Protein AF-A0AAW8T262-F1 (afdb_monomer_lite)

Foldseek 3Di:
DDDDDDDDDDDDDDDDDDDDDDDDDDDDDPDPPVPPDDQCLQVLLVVLPQPRCCDPPNVVLLVVQQVVVVVVVDDSVLSSVQLSVLCVVCVVVVNSYVVSSVVSVVVCVVVVNSDPVSVVVVVVVVVVVVVVVVDPDPPPPDDD

InterPro domains:
  IPR006343 DnaB/C, C-terminal domain [PF07261] (42-118)
  IPR006343 DnaB/C, C-terminal domain [TIGR01446] (42-116)
  IPR034829 DnaD-like domain superfamily [G3DSA:1.10.10.630] (38-120)
  IPR034829 DnaD-like domain superfamily [SSF158499] (46-114)

Organism: NCBI:txid71452

Sequence (144 aa):
NNSQVKGVNVDINPQSKVNKTKVNKSKENKNKEKENYVFGVFEFLEQNHFGNPYSEPIATDISEWVKELEAKGLSKAQIDEWMILAVKTAIGSNKRFWNYVNGILRNWDNHALYTEKAIAEDRSQNTRQQLENTGSSEYDNLGW

pLDDT: mean 79.01, std 23.2, range [36.44, 98.56]

Structure (mmCIF, N/CA/C/O backbone):
data_AF-A0AAW8T262-F1
#
_entry.id   AF-A0AAW8T262-F1
#
loop_
_atom_site.group_PDB
_atom_site.id
_atom_site.type_symbol
_atom_site.label_atom_id
_atom_site.label_alt_id
_atom_site.label_comp_id
_atom_site.label_asym_id
_atom_site.label_entity_id
_atom_site.label_seq_id
_atom_site.pdbx_PDB_ins_code
_atom_site.Cartn_x
_atom_site.Cartn_y
_atom_site.Cartn_z
_atom_site.occupancy
_atom_site.B_iso_or_equiv
_atom_site.auth_seq_id
_atom_site.auth_comp_id
_atom_site.auth_asym_id
_atom_site.auth_atom_id
_atom_site.pdbx_PDB_model_num
ATOM 1 N N . ASN A 1 1 ? 20.011 72.016 -47.573 1.00 36.44 1 ASN A N 1
ATOM 2 C CA . ASN A 1 1 ? 19.482 72.676 -46.365 1.00 36.44 1 ASN A CA 1
ATOM 3 C C . ASN A 1 1 ? 18.648 71.671 -45.589 1.00 36.44 1 ASN A C 1
ATOM 5 O O . ASN A 1 1 ? 17.720 71.150 -46.184 1.00 36.44 1 ASN A O 1
ATOM 9 N N . ASN A 1 2 ? 19.023 71.440 -44.323 1.00 37.03 2 ASN A N 1
ATOM 10 C CA . ASN A 1 2 ? 18.260 70.856 -43.201 1.00 37.03 2 ASN A CA 1
ATOM 11 C C . ASN A 1 2 ? 17.637 69.443 -43.369 1.00 37.03 2 ASN A C 1
ATOM 13 O O . ASN A 1 2 ? 16.798 69.247 -44.233 1.00 37.03 2 ASN A O 1
ATOM 17 N N . SER A 1 3 ? 18.096 68.398 -42.656 1.00 41.19 3 SER A N 1
ATOM 18 C CA . SER A 1 3 ? 17.801 68.046 -41.235 1.00 41.19 3 SER A CA 1
ATOM 19 C C . SER A 1 3 ? 16.323 67.618 -41.054 1.00 41.19 3 SER A C 1
ATOM 21 O O . SER A 1 3 ? 15.448 68.268 -41.600 1.00 41.19 3 SER A O 1
ATOM 23 N N . GLN A 1 4 ? 15.916 66.561 -40.338 1.00 42.59 4 GLN A N 1
ATOM 24 C CA . GLN A 1 4 ? 16.422 66.072 -39.058 1.00 42.59 4 GLN A CA 1
ATOM 25 C C . GLN A 1 4 ? 15.719 64.744 -38.667 1.00 42.59 4 GLN A C 1
ATOM 27 O O . GLN A 1 4 ? 14.500 64.617 -38.741 1.00 42.59 4 GLN A O 1
ATOM 32 N N . VAL A 1 5 ? 16.534 63.764 -38.281 1.00 41.56 5 VAL A N 1
ATOM 33 C CA . VAL A 1 5 ? 16.424 62.796 -37.170 1.00 41.56 5 VAL A CA 1
ATOM 34 C C . VAL A 1 5 ? 15.078 62.683 -36.416 1.00 41.56 5 VAL A C 1
ATOM 36 O O . VAL A 1 5 ? 14.618 63.644 -35.806 1.00 41.56 5 VAL A O 1
ATOM 39 N N . LYS A 1 6 ? 14.527 61.460 -36.322 1.00 42.34 6 LYS A N 1
ATOM 40 C CA . LYS A 1 6 ? 13.581 61.051 -35.264 1.00 42.34 6 LYS A CA 1
ATOM 41 C C . LYS A 1 6 ? 14.307 60.181 -34.237 1.00 42.34 6 LYS A C 1
ATOM 43 O O . LYS A 1 6 ? 14.685 59.053 -34.537 1.00 42.34 6 LYS A O 1
ATOM 48 N N . GLY A 1 7 ? 14.466 60.712 -33.031 1.00 38.12 7 GLY A N 1
ATOM 49 C CA . GLY A 1 7 ? 14.859 59.992 -31.824 1.00 38.12 7 GLY A CA 1
ATOM 50 C C . GLY A 1 7 ? 14.386 60.756 -30.582 1.00 38.12 7 GLY A C 1
ATOM 51 O O . GLY A 1 7 ? 14.213 61.968 -30.677 1.00 38.12 7 GLY A O 1
ATOM 52 N N . VAL A 1 8 ? 14.202 60.008 -29.479 1.00 39.34 8 VAL A N 1
ATOM 53 C CA . VAL A 1 8 ? 13.847 60.333 -28.064 1.00 39.34 8 VAL A CA 1
ATOM 54 C C . VAL A 1 8 ? 12.562 59.554 -27.717 1.00 39.34 8 VAL A C 1
ATOM 56 O O . VAL A 1 8 ? 11.515 59.849 -28.279 1.00 39.34 8 VAL A O 1
ATOM 59 N N . ASN A 1 9 ? 12.560 58.403 -27.030 1.00 40.31 9 ASN A N 1
ATOM 60 C CA . ASN A 1 9 ? 13.122 57.929 -25.748 1.00 40.31 9 ASN A CA 1
ATOM 61 C C . ASN A 1 9 ? 12.472 58.518 -24.474 1.00 40.31 9 ASN A C 1
ATOM 63 O O . ASN A 1 9 ? 12.336 59.730 -24.356 1.00 40.31 9 ASN A O 1
ATOM 67 N N . VAL A 1 10 ? 12.255 57.604 -23.515 1.00 42.34 10 VAL A N 1
ATOM 68 C CA . VAL A 1 10 ? 12.194 57.724 -22.042 1.00 42.34 10 VAL A CA 1
ATOM 69 C C . VAL A 1 10 ? 10.827 57.449 -21.385 1.00 42.34 10 VAL A C 1
ATOM 71 O O . VAL A 1 10 ? 9.923 58.270 -21.486 1.00 42.34 10 VAL A O 1
ATOM 74 N N . ASP A 1 11 ? 10.802 56.287 -20.696 1.00 42.47 11 ASP A N 1
ATOM 75 C CA . ASP A 1 11 ? 10.129 55.855 -19.444 1.00 42.47 11 ASP A CA 1
ATOM 76 C C . ASP A 1 11 ? 8.626 56.171 -19.230 1.00 42.47 11 ASP A C 1
ATOM 78 O O . ASP A 1 11 ? 8.086 57.119 -19.772 1.00 42.47 11 ASP A O 1
ATOM 82 N N . ILE A 1 12 ? 7.813 55.438 -18.449 1.00 42.41 12 ILE A N 1
ATOM 83 C CA . ILE A 1 12 ? 7.995 55.007 -17.052 1.00 42.41 12 ILE A CA 1
ATOM 84 C C . ILE A 1 12 ? 6.914 53.951 -16.689 1.00 42.41 12 ILE A C 1
ATOM 86 O O . ILE A 1 12 ? 5.748 54.081 -17.061 1.00 42.41 12 ILE A O 1
ATOM 90 N N . ASN A 1 13 ? 7.306 52.933 -15.917 1.00 49.28 13 ASN A N 1
ATOM 91 C CA . ASN A 1 13 ? 6.487 51.950 -15.170 1.00 49.28 13 ASN A CA 1
ATOM 92 C C . ASN A 1 13 ? 5.410 52.617 -14.267 1.00 49.28 13 ASN A C 1
ATOM 94 O O . ASN A 1 13 ? 5.668 53.710 -13.757 1.00 49.28 13 ASN A O 1
ATOM 98 N N . PRO A 1 14 ? 4.256 51.971 -13.971 1.00 47.47 14 PRO A N 1
ATOM 99 C CA . PRO A 1 14 ? 4.135 51.373 -12.628 1.00 47.47 14 PRO A CA 1
ATOM 100 C C . PRO A 1 14 ? 3.260 50.096 -12.505 1.00 47.47 14 PRO A C 1
ATOM 102 O O . PRO A 1 14 ? 2.102 50.051 -12.910 1.00 47.47 14 PRO A O 1
ATOM 105 N N . GLN A 1 15 ? 3.816 49.102 -11.802 1.00 41.50 15 GLN A N 1
ATOM 106 C CA . GLN A 1 15 ? 3.205 48.223 -10.785 1.00 41.50 15 GLN A CA 1
ATOM 107 C C . GLN A 1 15 ? 1.713 47.844 -10.924 1.00 41.50 15 GLN A C 1
ATOM 109 O O . GLN A 1 15 ? 0.820 48.565 -10.472 1.00 41.50 15 GLN A O 1
ATOM 114 N N . SER A 1 16 ? 1.441 46.601 -11.332 1.00 46.91 16 SER A N 1
ATOM 115 C CA . SER A 1 16 ? 0.149 45.942 -11.095 1.00 46.91 16 SER A CA 1
ATOM 116 C C . SER A 1 16 ? 0.144 45.164 -9.771 1.00 46.91 16 SER A C 1
ATOM 118 O O . SER A 1 16 ? 0.844 44.173 -9.575 1.00 46.91 16 SER A O 1
ATOM 120 N N . LYS A 1 17 ? -0.678 45.704 -8.870 1.00 48.59 17 LYS A N 1
ATOM 121 C CA . LYS A 1 17 ? -1.049 45.320 -7.504 1.00 48.59 17 LYS A CA 1
ATOM 122 C C . LYS A 1 17 ? -1.273 43.823 -7.243 1.00 48.59 17 LYS A C 1
ATOM 124 O O . LYS A 1 17 ? -2.046 43.154 -7.919 1.00 48.59 17 LYS A O 1
ATOM 129 N N . VAL A 1 18 ? -0.721 43.389 -6.110 1.00 39.50 18 VAL A N 1
ATOM 130 C CA . VAL A 1 18 ? -1.153 42.235 -5.310 1.00 39.50 18 VAL A CA 1
ATOM 131 C C . VAL A 1 18 ? -2.594 42.456 -4.837 1.00 39.50 18 VAL A C 1
ATOM 133 O O . VAL A 1 18 ? -2.847 43.355 -4.034 1.00 39.50 18 VAL A O 1
ATOM 136 N N . ASN A 1 19 ? -3.533 41.617 -5.278 1.00 43.50 19 ASN A N 1
ATOM 137 C CA . ASN A 1 19 ? -4.876 41.576 -4.705 1.00 43.50 19 ASN A CA 1
ATOM 138 C C . ASN A 1 19 ? -4.912 40.570 -3.550 1.00 43.50 19 ASN A C 1
ATOM 140 O O . ASN A 1 19 ? -5.000 39.362 -3.745 1.00 43.50 19 ASN A O 1
ATOM 144 N N . LYS A 1 20 ? -4.855 41.103 -2.326 1.00 45.00 20 LYS A N 1
ATOM 145 C CA . LYS A 1 20 ? -5.344 40.426 -1.123 1.00 45.00 20 LYS A CA 1
ATOM 146 C C . LYS A 1 20 ? -6.871 40.423 -1.169 1.00 45.00 20 LYS A C 1
ATOM 148 O O . LYS A 1 20 ? -7.472 41.490 -1.082 1.00 45.00 20 LYS A O 1
ATOM 153 N N . THR A 1 21 ? -7.493 39.253 -1.175 1.00 45.91 21 THR A N 1
ATOM 154 C CA . THR A 1 21 ? -8.877 39.097 -0.715 1.00 45.91 21 THR A CA 1
ATOM 155 C C . THR A 1 21 ? -8.890 38.168 0.487 1.00 45.91 21 THR A C 1
ATOM 157 O O . THR A 1 21 ? -8.682 36.962 0.415 1.00 45.91 21 THR A O 1
ATOM 160 N N . LYS A 1 22 ? -9.072 38.808 1.638 1.00 48.56 22 LYS A N 1
ATOM 161 C CA . LYS A 1 22 ? -9.400 38.199 2.917 1.00 48.56 22 LYS A CA 1
ATOM 162 C C . LYS A 1 22 ? -10.930 38.133 3.013 1.00 48.56 22 LYS A C 1
ATOM 164 O O . LYS A 1 22 ? -11.604 39.032 2.519 1.00 48.56 22 LYS A O 1
ATOM 169 N N . VAL A 1 23 ? -11.393 37.173 3.814 1.00 43.88 23 VAL A N 1
ATOM 170 C CA . VAL A 1 23 ? -12.718 37.048 4.455 1.00 43.88 23 VAL A CA 1
ATOM 171 C C . VAL A 1 23 ? -13.773 36.288 3.634 1.00 43.88 23 VAL A C 1
ATOM 173 O O . VAL A 1 23 ? -14.272 36.779 2.633 1.00 43.88 23 VAL A O 1
ATOM 176 N N . ASN A 1 24 ? -14.161 35.097 4.110 1.00 41.56 24 ASN A N 1
ATOM 177 C CA . ASN A 1 24 ? -15.483 34.896 4.719 1.00 41.56 24 ASN A CA 1
ATOM 178 C C . ASN A 1 24 ? -15.571 33.557 5.462 1.00 41.56 24 ASN A C 1
ATOM 180 O O . ASN A 1 24 ? -15.403 32.480 4.904 1.00 41.56 24 ASN A O 1
ATOM 184 N N . LYS A 1 25 ? -15.812 33.672 6.771 1.00 47.78 25 LYS A N 1
ATOM 185 C CA . LYS A 1 25 ? -16.129 32.588 7.696 1.00 47.78 25 LYS A CA 1
ATOM 186 C C . LYS A 1 25 ? -17.652 32.467 7.693 1.00 47.78 25 LYS A C 1
ATOM 188 O O . LYS A 1 25 ? -18.319 33.307 8.292 1.00 47.78 25 LYS A O 1
ATOM 193 N N . SER A 1 26 ? -18.181 31.454 7.021 1.00 47.00 26 SER A N 1
ATOM 194 C CA . SER A 1 26 ? -19.610 31.122 7.033 1.00 47.00 26 SER A CA 1
ATOM 195 C C . SER A 1 26 ? -19.802 29.855 7.853 1.00 47.00 26 SER A C 1
ATOM 197 O O . SER A 1 26 ? -19.193 28.827 7.567 1.00 47.00 26 SER A O 1
ATOM 199 N N . LYS A 1 27 ? -20.614 29.947 8.907 1.00 51.34 27 LYS A N 1
ATOM 200 C CA . LYS A 1 27 ? -21.070 28.802 9.693 1.00 51.34 27 LYS A CA 1
ATOM 201 C C . LYS A 1 27 ? -22.164 28.047 8.933 1.00 51.34 27 LYS A C 1
ATOM 203 O O . LYS A 1 27 ? -23.107 28.667 8.462 1.00 51.34 27 LYS A O 1
ATOM 208 N N . GLU A 1 28 ? -22.004 26.726 8.940 1.00 48.34 28 GLU A N 1
ATOM 209 C CA . GLU A 1 28 ? -23.028 25.674 8.945 1.00 48.34 28 GLU A CA 1
ATOM 210 C C . GLU A 1 28 ? -24.026 25.606 7.775 1.00 48.34 28 GLU A C 1
ATOM 212 O O . GLU A 1 28 ? -25.045 26.283 7.743 1.00 48.34 28 GLU A O 1
ATOM 217 N N . ASN A 1 29 ? -23.785 24.637 6.888 1.00 38.75 29 ASN A N 1
ATOM 218 C CA . ASN A 1 29 ? -24.843 23.839 6.278 1.00 38.75 29 ASN A CA 1
ATOM 219 C C . ASN A 1 29 ? -24.416 22.371 6.360 1.00 38.75 29 ASN A C 1
ATOM 221 O O . ASN A 1 29 ? -23.457 21.959 5.713 1.00 38.75 29 ASN A O 1
ATOM 225 N N . LYS A 1 30 ? -25.117 21.575 7.175 1.00 50.72 30 LYS A N 1
ATOM 226 C CA . LYS A 1 30 ? -24.999 20.110 7.197 1.00 50.72 30 LYS A CA 1
ATOM 227 C C . LYS A 1 30 ? -25.665 19.530 5.948 1.00 50.72 30 LYS A C 1
ATOM 229 O O . LYS A 1 30 ? -26.687 18.861 6.040 1.00 50.72 30 LYS A O 1
ATOM 234 N N . ASN A 1 31 ? -25.076 19.774 4.786 1.00 46.69 31 ASN A N 1
ATOM 235 C CA . ASN A 1 31 ? -25.206 18.853 3.672 1.00 46.69 31 ASN A CA 1
ATOM 236 C C . ASN A 1 31 ? -24.059 17.859 3.819 1.00 46.69 31 ASN A C 1
ATOM 238 O O . ASN A 1 31 ? -22.906 18.264 3.928 1.00 46.69 31 ASN A O 1
ATOM 242 N N . LYS A 1 32 ? -24.365 16.557 3.857 1.00 52.50 32 LYS A N 1
ATOM 243 C CA . LYS A 1 32 ? -23.367 15.509 3.610 1.00 52.50 32 LYS A CA 1
ATOM 244 C C . LYS A 1 32 ? -22.925 15.638 2.150 1.00 52.50 32 LYS A C 1
ATOM 246 O O . LYS A 1 32 ? -23.317 14.841 1.303 1.00 52.50 32 LYS A O 1
ATOM 251 N N . GLU A 1 33 ? -22.150 16.671 1.843 1.00 50.28 33 GLU A N 1
ATOM 252 C CA . GLU A 1 33 ? -21.234 16.618 0.721 1.00 50.28 33 GLU A CA 1
ATOM 253 C C . GLU A 1 33 ? -20.347 15.415 1.024 1.00 50.28 33 GLU A C 1
ATOM 255 O O . GLU A 1 33 ? -19.689 15.352 2.063 1.00 50.28 33 GLU A O 1
ATOM 260 N N . LYS A 1 34 ? -20.430 14.378 0.185 1.00 56.47 34 LYS A N 1
ATOM 261 C CA . LYS A 1 34 ? -19.373 13.376 0.151 1.00 56.47 34 LYS A CA 1
ATOM 262 C C . LYS A 1 34 ? -18.129 14.172 -0.209 1.00 56.47 34 LYS A C 1
ATOM 264 O O . LYS A 1 34 ? -17.955 14.499 -1.378 1.00 56.47 34 LYS A O 1
ATOM 269 N N . GLU A 1 35 ? -17.343 14.568 0.786 1.00 61.69 35 GLU A N 1
ATOM 270 C CA . GLU A 1 35 ? -16.058 15.193 0.527 1.00 61.69 35 GLU A CA 1
ATOM 271 C C . GLU A 1 35 ? -15.312 14.256 -0.422 1.00 61.69 35 GLU A C 1
ATOM 273 O O . GLU A 1 35 ? -15.131 13.061 -0.145 1.00 61.69 35 GLU A O 1
ATOM 278 N N . ASN A 1 36 ? -14.991 14.770 -1.608 1.00 82.25 36 ASN A N 1
ATOM 279 C CA . ASN A 1 36 ? -14.201 14.041 -2.580 1.00 82.25 36 ASN A CA 1
ATOM 280 C C . ASN A 1 36 ? -12.794 13.947 -2.002 1.00 82.25 36 ASN A C 1
ATOM 282 O O . ASN A 1 36 ? -11.982 14.851 -2.167 1.00 82.25 36 ASN A O 1
ATOM 286 N N . TYR A 1 37 ? -12.545 12.875 -1.256 1.00 88.38 37 TYR A N 1
ATOM 287 C CA . TYR A 1 37 ? -11.221 12.559 -0.751 1.00 88.38 37 TYR A CA 1
ATOM 288 C C . TYR A 1 37 ? -10.255 12.420 -1.931 1.00 88.38 37 TYR A C 1
ATOM 290 O O . TYR A 1 37 ? -10.514 11.644 -2.855 1.00 88.38 37 TYR A O 1
ATOM 298 N N . VAL A 1 38 ? -9.159 13.172 -1.886 1.00 94.00 38 VAL A N 1
ATOM 299 C CA . VAL A 1 38 ? -8.090 13.130 -2.884 1.00 94.00 38 VAL A CA 1
ATOM 300 C C . VAL A 1 38 ? -7.001 12.208 -2.355 1.00 94.00 38 VAL A C 1
ATOM 302 O O . VAL A 1 38 ? -6.416 12.488 -1.313 1.00 94.00 38 VAL A O 1
ATOM 305 N N . PHE A 1 39 ? -6.751 11.107 -3.061 1.00 96.56 39 PHE A N 1
ATOM 306 C CA . PHE A 1 39 ? -5.732 10.131 -2.681 1.00 96.56 39 PHE A CA 1
ATOM 307 C C . PHE A 1 39 ? -4.327 10.648 -2.998 1.00 96.56 39 PHE A C 1
ATOM 309 O O . PHE A 1 39 ? -3.984 10.859 -4.163 1.00 96.56 39 PHE A O 1
ATOM 316 N N . GLY A 1 40 ? -3.507 10.812 -1.961 1.00 97.94 40 GLY A N 1
ATOM 317 C CA . GLY A 1 40 ? -2.117 11.246 -2.064 1.00 97.94 40 GLY A CA 1
ATOM 318 C C . GLY A 1 40 ? -1.186 10.191 -2.661 1.00 97.94 40 GLY A C 1
ATOM 319 O O . GLY A 1 40 ? -0.132 10.547 -3.186 1.00 97.94 40 GLY A O 1
ATOM 320 N N . VAL A 1 41 ? -1.560 8.904 -2.647 1.00 98.19 41 VAL A N 1
ATOM 321 C CA . VAL A 1 41 ? -0.744 7.822 -3.229 1.00 98.19 41 VAL A CA 1
ATOM 322 C C . VAL A 1 41 ? -0.406 8.055 -4.707 1.00 98.19 41 VAL A C 1
ATOM 324 O O . VAL A 1 41 ? 0.705 7.727 -5.124 1.00 98.19 41 VAL A O 1
ATOM 327 N N . PHE A 1 42 ? -1.308 8.658 -5.493 1.00 98.00 42 PHE A N 1
ATOM 328 C CA . PHE A 1 42 ? -1.053 8.959 -6.906 1.00 98.00 42 PHE A CA 1
ATOM 329 C C . PHE A 1 42 ? 0.120 9.931 -7.043 1.00 98.00 42 PHE A C 1
ATOM 331 O O . PHE A 1 42 ? 1.142 9.593 -7.637 1.00 98.00 42 PHE A O 1
ATOM 338 N N . GLU A 1 43 ? 0.019 11.103 -6.417 1.00 98.06 43 GLU A N 1
ATOM 339 C CA . GLU A 1 43 ? 1.095 12.096 -6.411 1.00 98.06 43 GLU A CA 1
ATOM 340 C C . GLU A 1 43 ? 2.394 11.508 -5.835 1.00 98.06 43 GLU A C 1
ATOM 342 O O . GLU A 1 43 ? 3.476 11.716 -6.384 1.00 98.06 43 GLU A O 1
ATOM 347 N N . PHE A 1 44 ? 2.298 10.701 -4.775 1.00 98.31 44 PHE A N 1
ATOM 348 C CA . PHE A 1 44 ? 3.463 10.086 -4.147 1.00 98.31 44 PHE A CA 1
ATOM 349 C C . PHE A 1 44 ? 4.195 9.110 -5.083 1.00 98.31 44 PHE A C 1
ATOM 351 O O . PHE A 1 44 ? 5.427 9.109 -5.125 1.00 98.31 44 PHE A O 1
ATOM 358 N N . LEU A 1 45 ? 3.470 8.298 -5.856 1.00 98.31 45 LEU A N 1
ATOM 359 C CA . LEU A 1 45 ? 4.047 7.406 -6.868 1.00 98.31 45 LEU A CA 1
ATOM 360 C C . LEU A 1 45 ? 4.744 8.194 -7.985 1.00 98.31 45 LEU A C 1
ATOM 362 O O . LEU A 1 45 ? 5.878 7.866 -8.352 1.00 98.31 45 LEU A O 1
ATOM 366 N N . GLU A 1 46 ? 4.087 9.237 -8.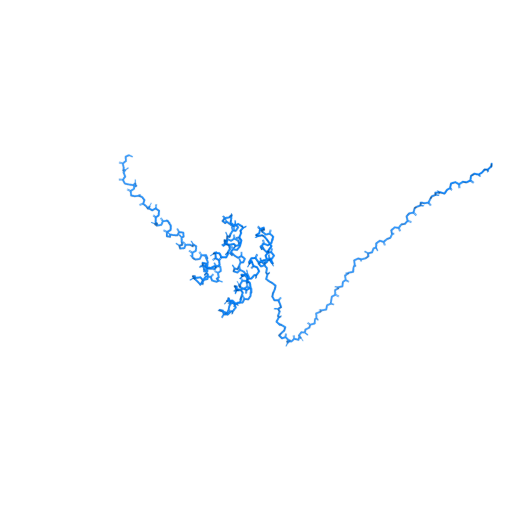496 1.00 97.38 46 GLU A N 1
ATOM 367 C CA . GLU A 1 46 ? 4.612 10.096 -9.563 1.00 97.38 46 GLU A CA 1
ATOM 368 C C . GLU A 1 46 ? 5.911 10.793 -9.127 1.00 97.38 46 GLU A C 1
ATOM 370 O O . GLU A 1 46 ? 6.944 10.672 -9.794 1.00 97.38 46 GLU A O 1
ATOM 375 N N . GLN A 1 47 ? 5.901 11.431 -7.952 1.00 98.00 47 GLN A N 1
ATOM 376 C CA . GLN A 1 47 ? 7.058 12.140 -7.395 1.00 98.00 47 GLN A CA 1
ATOM 377 C C . GLN A 1 47 ? 8.244 11.219 -7.084 1.00 98.00 47 GLN A C 1
ATOM 379 O O . GLN A 1 47 ? 9.392 11.659 -7.122 1.00 98.00 47 GLN A O 1
ATOM 384 N N . ASN A 1 48 ? 7.993 9.941 -6.783 1.00 97.75 48 ASN A N 1
ATOM 385 C CA . ASN A 1 48 ? 9.038 8.980 -6.419 1.00 97.75 48 ASN A CA 1
ATOM 386 C C . ASN A 1 48 ? 9.486 8.071 -7.575 1.00 97.75 48 ASN A C 1
ATOM 388 O O . ASN A 1 48 ? 10.207 7.094 -7.334 1.00 97.75 48 ASN A O 1
ATOM 392 N N . HIS A 1 49 ? 9.121 8.426 -8.811 1.00 95.81 49 HIS A N 1
ATOM 393 C CA . HIS A 1 49 ? 9.547 7.776 -10.054 1.00 95.81 49 HIS A CA 1
ATOM 394 C C . HIS A 1 49 ? 9.064 6.324 -10.215 1.00 95.81 49 HIS A C 1
ATOM 396 O O . HIS A 1 49 ? 9.804 5.473 -10.704 1.00 95.81 49 HIS A O 1
ATOM 402 N N . PHE A 1 50 ? 7.815 6.036 -9.834 1.00 97.12 50 PHE A N 1
ATOM 403 C CA . PHE A 1 50 ? 7.180 4.728 -10.071 1.00 97.12 50 PHE A CA 1
ATOM 404 C C . PHE A 1 50 ? 6.508 4.603 -11.452 1.00 97.12 50 PHE A C 1
ATOM 406 O O . PHE A 1 50 ? 5.981 3.539 -11.779 1.00 97.12 50 PHE A O 1
ATOM 413 N N . GLY A 1 51 ? 6.540 5.664 -12.266 1.00 93.75 51 GLY A N 1
ATOM 414 C CA . GLY A 1 51 ? 5.849 5.760 -13.554 1.00 93.75 51 GLY A CA 1
ATOM 415 C C . GLY A 1 51 ? 4.638 6.691 -13.486 1.00 93.75 51 GLY A C 1
ATOM 416 O O . GLY A 1 51 ? 4.528 7.493 -12.563 1.00 93.75 51 GLY A O 1
ATOM 417 N N . ASN A 1 52 ? 3.742 6.594 -14.472 1.00 96.62 52 ASN A N 1
ATOM 418 C CA . ASN A 1 52 ? 2.490 7.352 -14.490 1.00 96.62 52 ASN A CA 1
ATOM 419 C C . ASN A 1 52 ? 1.407 6.590 -13.694 1.00 96.62 52 ASN A C 1
ATOM 421 O O . ASN A 1 52 ? 0.892 5.587 -14.200 1.00 96.62 52 ASN A O 1
ATOM 425 N N . PRO A 1 53 ? 1.022 7.046 -12.490 1.00 96.62 53 PRO A N 1
ATOM 426 C CA . PRO A 1 53 ? 0.063 6.338 -11.640 1.00 96.62 53 PRO A CA 1
ATOM 427 C C . PRO A 1 53 ? -1.373 6.378 -12.185 1.00 96.62 53 PRO A C 1
ATOM 429 O O . PRO A 1 53 ? -2.213 5.598 -11.753 1.00 96.62 53 PRO A O 1
ATOM 432 N N . TYR A 1 54 ? -1.656 7.254 -13.152 1.00 96.50 54 TYR A N 1
ATOM 433 C CA . TYR A 1 54 ? -2.952 7.355 -13.827 1.00 96.50 54 TYR A CA 1
ATOM 434 C C . TYR A 1 54 ? -3.074 6.420 -15.038 1.00 96.50 54 TYR A C 1
ATOM 436 O O . TYR A 1 54 ? -4.098 6.424 -15.717 1.00 96.50 54 TYR A O 1
ATOM 444 N N . SER A 1 55 ? -2.030 5.643 -15.341 1.00 96.50 55 SER A N 1
ATOM 445 C CA . SER A 1 55 ? -2.034 4.662 -16.427 1.00 96.50 55 SER A CA 1
ATOM 446 C C . SER A 1 55 ? -2.296 3.243 -15.922 1.00 96.50 55 SER A C 1
ATOM 448 O O . SER A 1 55 ? -2.082 2.933 -14.749 1.00 96.50 55 SER A O 1
ATOM 450 N N . GLU A 1 56 ? -2.752 2.372 -16.821 1.00 95.50 56 GLU A N 1
ATOM 451 C CA . GLU A 1 56 ? -2.911 0.946 -16.532 1.00 95.50 56 GLU A CA 1
ATOM 452 C C . GLU A 1 56 ? -1.550 0.248 -16.362 1.00 95.50 56 GLU A C 1
ATOM 454 O O . GLU A 1 56 ? -0.604 0.570 -17.090 1.00 95.50 56 GLU A O 1
ATOM 459 N N . PRO A 1 57 ? -1.427 -0.734 -15.447 1.00 96.12 57 PRO A N 1
ATOM 460 C CA . PRO A 1 57 ? -2.477 -1.271 -14.566 1.00 96.12 57 PRO A CA 1
ATOM 461 C C . PRO A 1 57 ? -2.653 -0.500 -13.241 1.00 96.12 57 PRO A C 1
ATOM 463 O O . PRO A 1 57 ? -3.506 -0.846 -12.431 1.00 96.12 57 PRO A O 1
ATOM 466 N N . ILE A 1 58 ? -1.837 0.529 -12.987 1.00 97.56 58 ILE A N 1
ATOM 467 C CA . ILE A 1 58 ? -1.724 1.179 -11.670 1.00 97.56 58 ILE A CA 1
ATOM 468 C C . ILE A 1 58 ? -3.054 1.802 -11.235 1.00 97.56 58 ILE A C 1
ATOM 470 O O . ILE A 1 58 ? -3.506 1.579 -10.113 1.00 97.56 58 ILE A O 1
ATOM 474 N N . ALA A 1 59 ? -3.691 2.566 -12.124 1.00 97.38 59 ALA A N 1
ATOM 475 C CA . ALA A 1 59 ? -4.936 3.261 -11.809 1.00 97.38 59 ALA A CA 1
ATOM 476 C C . ALA A 1 59 ? -6.079 2.292 -11.457 1.00 97.38 59 ALA A C 1
ATOM 478 O O . ALA A 1 59 ? -6.823 2.536 -10.498 1.00 97.38 59 ALA A O 1
ATOM 479 N N . THR A 1 60 ? -6.199 1.188 -12.203 1.00 98.00 60 THR A N 1
ATOM 480 C CA . THR A 1 60 ? -7.192 0.140 -11.940 1.00 98.00 60 THR A CA 1
ATOM 481 C C . THR A 1 60 ? -6.903 -0.564 -10.626 1.00 98.00 60 THR A C 1
ATOM 483 O O . THR A 1 60 ? -7.779 -0.585 -9.763 1.00 98.00 60 THR A O 1
ATOM 486 N N . ASP A 1 61 ? -5.673 -1.034 -10.411 1.00 98.25 61 ASP A N 1
ATOM 487 C CA . ASP A 1 61 ? -5.314 -1.743 -9.181 1.00 98.25 61 ASP A CA 1
ATOM 488 C C . ASP A 1 61 ? -5.554 -0.871 -7.931 1.00 98.25 61 ASP A C 1
ATOM 490 O O . ASP A 1 61 ? -6.098 -1.345 -6.935 1.00 98.25 61 ASP A O 1
ATOM 494 N N . ILE A 1 62 ? -5.190 0.421 -7.962 1.00 98.12 62 ILE A N 1
ATOM 495 C CA . ILE A 1 62 ? -5.460 1.346 -6.845 1.00 98.12 62 ILE A CA 1
ATOM 496 C C . ILE A 1 62 ? -6.969 1.478 -6.603 1.00 98.12 62 ILE A C 1
ATOM 498 O O . ILE A 1 62 ? -7.416 1.443 -5.456 1.00 98.12 62 ILE A O 1
ATOM 502 N N . SER A 1 63 ? -7.765 1.608 -7.666 1.00 97.44 63 SER A N 1
ATOM 503 C CA . SER A 1 63 ? -9.225 1.725 -7.560 1.00 97.44 63 SER A CA 1
ATOM 504 C C . SER A 1 63 ? -9.864 0.463 -6.968 1.00 97.44 63 SER A C 1
ATOM 506 O O . SER A 1 63 ? -10.783 0.561 -6.150 1.00 97.44 63 SER A O 1
ATOM 508 N N . GLU A 1 64 ? -9.369 -0.717 -7.347 1.00 98.31 64 GLU A N 1
ATOM 509 C CA . GLU A 1 64 ? -9.804 -2.005 -6.802 1.00 98.31 64 GLU A CA 1
ATOM 510 C C . GLU A 1 64 ? -9.463 -2.126 -5.317 1.00 98.31 64 GLU A C 1
ATOM 512 O O . GLU A 1 64 ? -10.355 -2.393 -4.510 1.00 98.31 64 GLU A O 1
ATOM 517 N N . TRP A 1 65 ? -8.226 -1.805 -4.930 1.00 98.38 65 TRP A N 1
ATOM 518 C CA . TRP A 1 65 ? -7.821 -1.790 -3.526 1.00 98.38 65 TRP A CA 1
ATOM 519 C C . TRP A 1 65 ? -8.688 -0.864 -2.672 1.00 98.38 65 TRP A C 1
ATOM 521 O O . TRP A 1 65 ? -9.124 -1.253 -1.589 1.00 98.38 65 TRP A O 1
ATOM 531 N N . VAL A 1 66 ? -8.968 0.355 -3.149 1.00 98.06 66 VAL A N 1
ATOM 532 C CA . VAL A 1 66 ? -9.845 1.293 -2.433 1.00 98.06 66 VAL A CA 1
ATOM 533 C C . VAL A 1 66 ? -11.219 0.671 -2.210 1.00 98.06 66 VAL A C 1
ATOM 535 O O . VAL A 1 66 ? -11.702 0.647 -1.080 1.00 98.06 66 VAL A O 1
ATOM 538 N N . LYS A 1 67 ? -11.829 0.112 -3.258 1.00 97.94 67 LYS A N 1
ATOM 539 C CA . LYS A 1 67 ? -13.152 -0.516 -3.178 1.00 97.94 67 LYS A CA 1
ATOM 540 C C . LYS A 1 67 ? -13.178 -1.692 -2.197 1.00 97.94 67 LYS A C 1
ATOM 542 O O . LYS A 1 67 ? -14.117 -1.809 -1.410 1.00 97.94 67 LYS A O 1
ATOM 547 N N . GLU A 1 68 ? -12.182 -2.571 -2.250 1.00 98.00 68 GLU A N 1
ATOM 548 C CA . GLU A 1 68 ? -12.105 -3.754 -1.388 1.00 98.00 68 GLU A CA 1
ATOM 549 C C . GLU A 1 68 ? -11.901 -3.384 0.082 1.00 98.00 68 GLU A C 1
ATOM 551 O O . GLU A 1 68 ? -12.572 -3.925 0.963 1.00 98.00 68 GLU A O 1
ATOM 556 N N . LEU A 1 69 ? -11.017 -2.429 0.362 1.00 97.88 69 LEU A N 1
ATOM 557 C CA . LEU A 1 69 ? -10.720 -2.000 1.725 1.00 97.88 69 LEU A CA 1
ATOM 558 C C . LEU A 1 69 ? -11.849 -1.151 2.328 1.00 97.88 69 LEU A C 1
ATOM 560 O O . LEU A 1 69 ? -12.154 -1.299 3.513 1.00 97.88 69 LEU A O 1
ATOM 564 N N . GLU A 1 70 ? -12.536 -0.330 1.527 1.00 97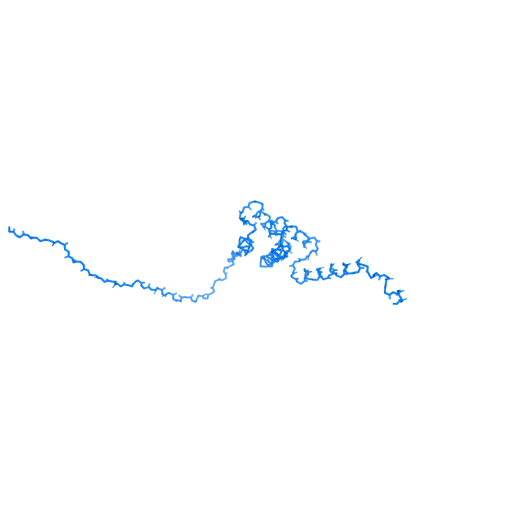.31 70 GLU A N 1
ATOM 565 C CA . GLU A 1 70 ? -13.767 0.345 1.958 1.00 97.31 70 GLU A CA 1
ATOM 566 C C . GLU A 1 70 ? -14.858 -0.675 2.318 1.00 97.31 70 GLU A C 1
ATOM 568 O O . GLU A 1 70 ? -15.538 -0.516 3.333 1.00 97.31 70 GLU A O 1
ATOM 573 N N . ALA A 1 71 ? -14.994 -1.762 1.547 1.00 97.50 71 ALA A N 1
ATOM 574 C CA . ALA A 1 71 ? -15.931 -2.844 1.858 1.00 97.50 71 ALA A CA 1
ATOM 575 C C . ALA A 1 71 ? -15.575 -3.588 3.161 1.00 97.50 71 ALA A C 1
ATOM 577 O O . ALA A 1 71 ? -16.469 -4.100 3.838 1.00 97.50 71 ALA A O 1
ATOM 578 N N . LYS A 1 72 ? -14.293 -3.599 3.550 1.00 96.00 72 LYS A N 1
ATOM 579 C CA . LYS A 1 72 ? -13.809 -4.091 4.855 1.00 96.00 72 LYS A CA 1
ATOM 580 C C . LYS A 1 72 ? -13.977 -3.068 5.992 1.00 96.00 72 LYS A C 1
ATOM 582 O O . LYS A 1 72 ? -13.697 -3.389 7.144 1.00 96.00 72 LYS A O 1
ATOM 587 N N . GLY A 1 73 ? -14.455 -1.858 5.696 1.00 96.75 73 GLY A N 1
ATOM 588 C CA . GLY A 1 73 ? -14.751 -0.816 6.681 1.00 96.75 73 GLY A CA 1
ATOM 589 C C . GLY A 1 73 ? -13.600 0.150 6.972 1.00 96.75 73 GLY A C 1
ATOM 590 O O . GLY A 1 73 ? -13.694 0.917 7.932 1.00 96.75 73 GLY A O 1
ATOM 591 N N . LEU A 1 74 ? -12.527 0.143 6.175 1.00 96.94 74 LEU A N 1
ATOM 592 C CA . LEU A 1 74 ? -11.449 1.122 6.313 1.00 96.94 74 LEU A CA 1
ATOM 593 C C . LEU A 1 74 ? -11.886 2.477 5.746 1.00 96.94 74 LEU A C 1
ATOM 595 O O . LEU A 1 74 ? -12.591 2.562 4.740 1.00 96.94 74 LEU A O 1
ATOM 599 N N . SER A 1 75 ? -11.435 3.559 6.379 1.00 96.94 75 SER A N 1
ATOM 600 C CA . SER A 1 75 ? -11.608 4.903 5.828 1.00 96.94 75 SER A CA 1
ATOM 601 C C . SER A 1 75 ? -10.621 5.168 4.689 1.00 96.94 75 SER A C 1
ATOM 603 O O . SER A 1 75 ? -9.508 4.644 4.681 1.00 96.94 75 SER A O 1
ATOM 605 N N . LYS A 1 76 ? -10.986 6.056 3.758 1.00 96.38 76 LYS A N 1
ATOM 606 C CA . LYS A 1 76 ? -10.110 6.461 2.646 1.00 96.38 76 LYS A CA 1
ATOM 607 C C . LYS A 1 76 ? -8.737 6.959 3.103 1.00 96.38 76 LYS A C 1
ATOM 609 O O . LYS A 1 76 ? -7.742 6.608 2.487 1.00 96.38 76 LYS A O 1
ATOM 614 N N . ALA A 1 77 ? -8.684 7.700 4.212 1.00 96.62 77 ALA A N 1
ATOM 615 C CA . ALA A 1 77 ? -7.431 8.177 4.795 1.00 96.62 77 ALA A CA 1
ATOM 616 C C . ALA A 1 77 ? -6.518 7.027 5.250 1.00 96.62 77 ALA A C 1
ATOM 618 O O . ALA A 1 77 ? -5.323 7.049 4.976 1.00 96.62 77 ALA A O 1
ATOM 619 N N . GLN A 1 78 ? -7.084 5.995 5.888 1.00 97.06 78 GLN A N 1
ATOM 620 C CA . GLN A 1 78 ? -6.322 4.806 6.286 1.00 97.06 78 GLN A CA 1
ATOM 621 C C . GLN A 1 78 ? -5.820 4.028 5.071 1.00 97.06 78 GLN A C 1
ATOM 623 O O . GLN A 1 78 ? -4.688 3.561 5.073 1.00 97.06 78 GLN A O 1
ATOM 628 N N . ILE A 1 79 ? -6.651 3.901 4.034 1.00 98.31 79 ILE A N 1
ATOM 629 C CA . ILE A 1 79 ? -6.280 3.215 2.792 1.00 98.31 79 ILE A CA 1
ATOM 630 C C . ILE A 1 79 ? -5.123 3.945 2.103 1.00 98.31 79 ILE A C 1
ATOM 632 O O . ILE A 1 79 ? -4.145 3.316 1.710 1.00 98.31 79 ILE A O 1
ATOM 636 N N . ASP A 1 80 ? -5.215 5.268 1.988 1.00 98.25 80 ASP A N 1
ATOM 637 C CA . ASP A 1 80 ? -4.194 6.100 1.353 1.00 98.25 80 ASP A CA 1
ATOM 638 C C . ASP A 1 80 ? -2.856 6.023 2.103 1.00 98.25 80 ASP A C 1
ATOM 640 O O . ASP A 1 80 ? -1.813 5.751 1.509 1.00 98.25 80 ASP A O 1
ATOM 644 N N . GLU A 1 81 ? -2.886 6.156 3.433 1.00 98.06 81 GLU A N 1
ATOM 645 C CA . GLU A 1 81 ? -1.703 5.992 4.281 1.00 98.06 81 GLU A CA 1
ATOM 646 C C . GLU A 1 81 ? -1.092 4.590 4.149 1.00 98.06 81 GLU A C 1
ATOM 648 O O . GLU A 1 81 ? 0.124 4.451 3.983 1.00 98.06 81 GLU A O 1
ATOM 653 N N . TRP A 1 82 ? -1.929 3.551 4.163 1.00 98.50 82 TRP A N 1
ATOM 654 C CA . TRP A 1 82 ? -1.509 2.164 3.992 1.00 98.50 82 TRP A CA 1
ATOM 655 C C . TRP A 1 82 ? -0.814 1.938 2.644 1.00 98.50 82 TRP A C 1
ATOM 657 O O . TRP A 1 82 ? 0.275 1.361 2.594 1.00 98.50 82 TRP A O 1
ATOM 667 N N . MET A 1 83 ? -1.363 2.473 1.552 1.00 98.56 83 MET A N 1
ATOM 668 C CA . MET A 1 83 ? -0.716 2.400 0.242 1.00 98.56 83 MET A CA 1
ATOM 669 C C . MET A 1 83 ? 0.605 3.178 0.202 1.00 98.56 83 MET A C 1
ATOM 671 O O . MET A 1 83 ? 1.610 2.663 -0.294 1.00 98.56 83 MET A O 1
ATOM 675 N N . ILE A 1 84 ? 0.653 4.388 0.769 1.00 98.56 84 ILE A N 1
ATOM 676 C CA . ILE A 1 84 ? 1.880 5.197 0.848 1.00 98.56 84 ILE A CA 1
ATOM 677 C C . ILE A 1 84 ? 2.977 4.458 1.632 1.00 98.56 84 ILE A C 1
ATOM 679 O O . ILE A 1 84 ? 4.147 4.493 1.239 1.00 98.56 84 ILE A O 1
ATOM 683 N N . LEU A 1 85 ? 2.634 3.744 2.710 1.00 98.38 85 LEU A N 1
ATOM 684 C CA . LEU A 1 85 ? 3.585 2.912 3.457 1.00 98.38 85 LEU A CA 1
ATOM 685 C C . LEU A 1 85 ? 4.168 1.782 2.597 1.00 98.38 85 LEU A C 1
ATOM 687 O O . LEU A 1 85 ? 5.369 1.493 2.691 1.00 98.38 85 LEU A O 1
ATOM 691 N N . ALA A 1 86 ? 3.371 1.165 1.722 1.00 98.38 86 ALA A N 1
ATOM 692 C CA . ALA A 1 86 ? 3.877 0.163 0.786 1.00 98.38 86 ALA A CA 1
ATOM 693 C C . ALA A 1 86 ? 4.856 0.784 -0.221 1.00 98.38 86 ALA A C 1
ATOM 695 O O . ALA A 1 86 ? 5.935 0.233 -0.452 1.00 98.38 86 ALA A O 1
ATOM 696 N N . VAL A 1 87 ? 4.551 1.978 -0.744 1.00 98.50 87 VAL A N 1
ATOM 697 C CA . VAL A 1 87 ? 5.465 2.711 -1.639 1.00 98.50 87 VAL A CA 1
ATOM 698 C C . VAL A 1 87 ? 6.776 3.061 -0.925 1.00 98.50 87 VAL A C 1
ATOM 700 O O . VAL A 1 87 ? 7.855 2.810 -1.462 1.00 98.50 87 VAL A O 1
ATOM 703 N N . LYS A 1 88 ? 6.723 3.554 0.321 1.00 98.12 88 LYS A N 1
ATOM 704 C CA . LYS A 1 88 ? 7.922 3.805 1.150 1.00 98.12 88 LYS A CA 1
ATOM 705 C C . LYS A 1 88 ? 8.763 2.543 1.345 1.00 98.12 88 LYS A C 1
ATOM 707 O O . LYS A 1 88 ? 9.991 2.595 1.288 1.00 98.12 88 LYS A O 1
ATOM 712 N N . THR A 1 89 ? 8.110 1.402 1.534 1.00 97.00 89 THR A N 1
ATOM 713 C CA . THR A 1 89 ? 8.778 0.101 1.671 1.00 97.00 89 THR A CA 1
ATOM 714 C C . THR A 1 89 ? 9.496 -0.291 0.383 1.00 97.00 89 THR A C 1
ATOM 716 O O . THR A 1 89 ? 10.668 -0.660 0.418 1.00 97.00 89 THR A O 1
ATOM 719 N N . ALA A 1 90 ? 8.835 -0.128 -0.763 1.00 98.06 90 ALA A N 1
ATOM 720 C CA . ALA A 1 90 ? 9.423 -0.362 -2.076 1.00 98.06 90 ALA A CA 1
ATOM 721 C C . ALA A 1 90 ? 10.643 0.537 -2.349 1.00 98.06 90 ALA A C 1
ATOM 723 O O . ALA A 1 90 ? 11.660 0.063 -2.862 1.00 98.06 90 ALA A O 1
ATOM 724 N N . ILE A 1 91 ? 10.575 1.812 -1.947 1.00 97.94 91 ILE A N 1
ATOM 725 C CA . ILE A 1 91 ? 11.705 2.750 -2.009 1.00 97.94 91 ILE A CA 1
ATOM 726 C C . ILE A 1 91 ? 12.873 2.243 -1.157 1.00 97.94 91 ILE A C 1
ATOM 728 O O . ILE A 1 91 ? 13.995 2.173 -1.658 1.00 97.94 91 ILE A O 1
ATOM 732 N N . GLY A 1 92 ? 12.614 1.855 0.096 1.00 96.88 92 GLY A N 1
ATOM 733 C CA . GLY A 1 92 ? 13.636 1.331 1.008 1.00 96.88 92 GLY A CA 1
ATOM 734 C C . GLY A 1 92 ? 14.314 0.055 0.497 1.00 96.88 92 GLY A C 1
ATOM 735 O O . GLY A 1 92 ? 15.503 -0.141 0.726 1.00 96.88 92 GLY A O 1
ATOM 736 N N . SER A 1 93 ? 13.593 -0.781 -0.256 1.00 96.19 93 SER A N 1
ATOM 737 C CA . SER A 1 93 ? 14.143 -1.974 -0.917 1.00 96.19 93 SER A CA 1
ATOM 738 C C . SER A 1 93 ? 14.799 -1.698 -2.279 1.00 96.19 93 SER A C 1
ATOM 740 O O . SER A 1 93 ? 15.244 -2.636 -2.939 1.00 96.19 93 SER A O 1
ATOM 742 N N . ASN A 1 94 ? 14.842 -0.442 -2.737 1.00 96.81 94 ASN A N 1
ATOM 743 C CA . ASN A 1 94 ? 15.285 -0.055 -4.080 1.00 96.81 94 ASN A CA 1
ATOM 744 C C . ASN A 1 94 ? 14.539 -0.797 -5.216 1.00 96.81 94 ASN A C 1
ATOM 746 O O . ASN A 1 94 ? 15.120 -1.188 -6.230 1.00 96.81 94 AS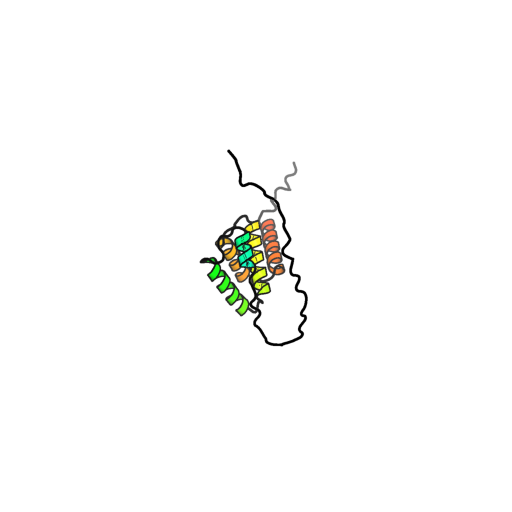N A O 1
ATOM 750 N N . LYS A 1 95 ? 13.231 -1.017 -5.041 1.00 97.50 95 LYS A N 1
ATOM 751 C CA . LYS A 1 95 ? 12.340 -1.688 -6.002 1.00 97.50 95 LYS A CA 1
ATOM 752 C C . LYS A 1 95 ? 11.221 -0.737 -6.430 1.00 97.50 95 LYS A C 1
ATOM 754 O O . LYS A 1 95 ? 10.055 -0.923 -6.099 1.00 97.50 95 LYS A O 1
ATOM 759 N N . ARG A 1 96 ? 11.593 0.323 -7.153 1.00 95.94 96 ARG A N 1
ATOM 760 C CA . ARG A 1 96 ? 10.684 1.408 -7.569 1.00 95.94 96 ARG A CA 1
ATOM 761 C C . ARG A 1 96 ? 9.872 1.049 -8.815 1.00 95.94 96 ARG A C 1
ATOM 763 O O . ARG A 1 96 ? 10.069 1.614 -9.882 1.00 95.94 96 ARG A O 1
ATOM 770 N N . PHE A 1 97 ? 8.998 0.060 -8.692 1.00 96.00 97 PHE A N 1
ATOM 771 C CA . PHE A 1 97 ? 8.059 -0.319 -9.745 1.00 96.00 97 PHE A CA 1
ATOM 772 C C . PHE A 1 97 ? 6.768 -0.854 -9.129 1.00 96.00 97 PHE A C 1
ATOM 774 O O . PHE A 1 97 ? 6.793 -1.502 -8.079 1.00 96.00 97 PHE A O 1
ATOM 781 N N . TRP A 1 98 ? 5.639 -0.585 -9.788 1.00 98.00 98 TRP A N 1
ATOM 782 C CA . TRP A 1 98 ? 4.307 -0.872 -9.251 1.00 98.00 98 TRP A CA 1
ATOM 783 C C . TRP A 1 98 ? 4.115 -2.332 -8.831 1.00 98.00 98 TRP A C 1
ATOM 785 O O . TRP A 1 98 ? 3.607 -2.587 -7.744 1.00 98.00 98 TRP A O 1
ATOM 795 N N . ASN A 1 99 ? 4.599 -3.294 -9.623 1.00 97.81 99 ASN A N 1
ATOM 796 C CA . ASN A 1 99 ? 4.423 -4.716 -9.306 1.00 97.81 99 ASN A CA 1
ATOM 797 C C . ASN A 1 99 ? 5.002 -5.099 -7.933 1.00 97.81 99 ASN A C 1
ATOM 799 O O . ASN A 1 99 ? 4.454 -5.974 -7.268 1.00 97.81 99 ASN A O 1
ATOM 803 N N . TYR A 1 100 ? 6.077 -4.441 -7.482 1.00 98.19 100 TYR A N 1
ATOM 804 C CA . TYR A 1 100 ? 6.623 -4.680 -6.144 1.00 98.19 100 TYR A CA 1
ATOM 805 C C . TYR A 1 100 ? 5.724 -4.100 -5.051 1.00 98.19 100 TYR A C 1
ATOM 807 O O . TYR A 1 100 ? 5.468 -4.768 -4.053 1.00 98.19 100 TYR A O 1
ATOM 815 N N . VAL A 1 101 ? 5.201 -2.886 -5.262 1.00 98.50 101 VAL A N 1
ATOM 816 C CA . VAL A 1 101 ? 4.224 -2.260 -4.358 1.00 98.50 101 VAL A CA 1
ATOM 817 C C . VAL A 1 101 ? 2.986 -3.144 -4.241 1.00 98.50 101 VAL A C 1
ATOM 819 O O . VAL A 1 101 ? 2.614 -3.510 -3.134 1.00 98.50 101 VAL A O 1
ATOM 822 N N . ASN A 1 102 ? 2.406 -3.572 -5.364 1.00 98.31 102 ASN A N 1
ATOM 823 C CA . ASN A 1 102 ? 1.229 -4.440 -5.368 1.00 98.31 102 ASN A CA 1
ATOM 824 C C . ASN A 1 102 ? 1.505 -5.781 -4.660 1.00 98.31 102 ASN A C 1
ATOM 826 O O . ASN A 1 102 ? 0.673 -6.270 -3.902 1.00 98.31 102 ASN A O 1
ATOM 830 N N . GLY A 1 103 ? 2.706 -6.348 -4.819 1.00 98.38 103 GLY A N 1
ATOM 831 C CA . GLY A 1 103 ? 3.137 -7.525 -4.058 1.00 98.38 103 GLY A CA 1
ATOM 832 C C . GLY A 1 103 ? 3.155 -7.300 -2.540 1.00 98.38 103 GLY A C 1
ATOM 833 O O . GLY A 1 103 ? 2.672 -8.150 -1.793 1.00 98.38 103 GLY A O 1
ATOM 834 N N . ILE A 1 104 ? 3.654 -6.145 -2.081 1.00 98.31 104 ILE A N 1
ATOM 835 C CA . ILE A 1 104 ? 3.619 -5.756 -0.661 1.00 98.31 104 ILE A CA 1
ATOM 836 C C . ILE A 1 104 ? 2.172 -5.639 -0.168 1.00 98.31 104 ILE A C 1
ATOM 838 O O . ILE A 1 104 ? 1.845 -6.219 0.865 1.00 98.31 104 ILE A O 1
ATOM 842 N N . LEU A 1 105 ? 1.311 -4.936 -0.914 1.00 98.50 105 LEU A N 1
ATOM 843 C CA . LEU A 1 105 ? -0.099 -4.733 -0.559 1.00 98.50 105 LEU A CA 1
ATOM 844 C C . LEU A 1 105 ? -0.836 -6.072 -0.424 1.00 98.50 105 LEU A C 1
ATOM 846 O O . LEU A 1 105 ? -1.479 -6.315 0.592 1.00 98.50 105 LEU A O 1
ATOM 850 N N . ARG A 1 106 ? -0.659 -6.987 -1.387 1.00 98.50 106 ARG A N 1
ATOM 851 C CA . ARG A 1 106 ? -1.223 -8.349 -1.333 1.00 98.50 106 ARG A CA 1
ATOM 852 C C . ARG A 1 106 ? -0.740 -9.123 -0.113 1.00 98.50 106 ARG A C 1
ATOM 854 O O . ARG A 1 106 ? -1.537 -9.769 0.559 1.00 98.50 106 ARG A O 1
ATOM 861 N N . ASN A 1 107 ? 0.558 -9.061 0.187 1.00 97.69 107 ASN A N 1
ATOM 862 C CA . ASN A 1 107 ? 1.103 -9.719 1.370 1.00 97.69 107 ASN A CA 1
ATOM 863 C C . ASN A 1 107 ? 0.496 -9.160 2.663 1.00 97.69 107 ASN A C 1
ATOM 865 O O . ASN A 1 107 ? 0.151 -9.925 3.559 1.00 97.69 107 ASN A O 1
ATOM 869 N N . TRP A 1 108 ? 0.352 -7.840 2.764 1.00 98.25 108 TRP A N 1
ATOM 870 C CA . TRP A 1 108 ? -0.270 -7.201 3.919 1.00 98.25 108 TRP A CA 1
ATOM 871 C C . TRP A 1 108 ? -1.752 -7.547 4.046 1.00 98.25 108 TRP A C 1
ATOM 873 O O . TRP A 1 108 ? -2.194 -7.854 5.149 1.00 98.25 108 TRP A O 1
ATOM 883 N N . ASP A 1 109 ? -2.497 -7.582 2.942 1.00 97.94 109 ASP A N 1
ATOM 884 C CA . ASP A 1 109 ? -3.911 -7.969 2.938 1.00 97.94 109 ASP A CA 1
ATOM 885 C C . ASP A 1 109 ? -4.117 -9.416 3.409 1.00 97.94 109 ASP A C 1
ATOM 887 O O . ASP A 1 109 ? -4.938 -9.672 4.292 1.00 97.94 109 ASP A O 1
ATOM 891 N N . ASN A 1 110 ? -3.289 -10.343 2.911 1.00 97.12 110 ASN A N 1
ATOM 892 C CA . ASN A 1 110 ? -3.311 -11.759 3.296 1.00 97.12 110 ASN A CA 1
ATOM 893 C C . ASN A 1 110 ? -3.085 -11.982 4.800 1.00 97.12 110 ASN A C 1
ATOM 895 O O . ASN A 1 110 ? -3.577 -12.959 5.359 1.00 97.12 110 ASN A O 1
ATOM 899 N N . HIS A 1 111 ? -2.353 -11.078 5.453 1.00 96.44 111 HIS A N 1
ATOM 900 C CA . HIS A 1 111 ? -2.065 -11.123 6.887 1.00 96.44 111 HIS A CA 1
ATOM 901 C C . HIS A 1 111 ? -2.913 -10.125 7.698 1.00 96.44 111 HIS A C 1
ATOM 903 O O . HIS A 1 111 ? -2.660 -9.925 8.884 1.00 96.44 111 HIS A O 1
ATOM 909 N N . ALA A 1 112 ? -3.916 -9.491 7.076 1.00 96.19 112 ALA A N 1
ATOM 910 C CA . ALA A 1 112 ? -4.770 -8.467 7.681 1.00 96.19 112 ALA A CA 1
ATOM 911 C C . ALA A 1 112 ? -3.997 -7.288 8.325 1.00 96.19 112 ALA A C 1
ATOM 913 O O . ALA A 1 112 ? -4.406 -6.723 9.343 1.00 96.19 112 ALA A O 1
ATOM 914 N N . LEU A 1 113 ? -2.871 -6.894 7.724 1.00 97.38 113 LEU A N 1
ATOM 915 C CA . LEU A 1 113 ? -1.970 -5.851 8.220 1.00 97.38 113 LEU A CA 1
ATOM 916 C C . LEU A 1 113 ? -2.378 -4.472 7.688 1.00 97.38 113 LEU A C 1
ATOM 918 O O . LEU A 1 113 ? -1.744 -3.930 6.788 1.00 97.38 113 LEU A O 1
ATOM 922 N N . TYR A 1 114 ? -3.431 -3.886 8.258 1.00 96.50 114 TYR A N 1
ATOM 923 C CA . TYR A 1 114 ? -4.006 -2.611 7.789 1.00 96.50 114 TYR A CA 1
ATOM 924 C C . TYR A 1 114 ? -3.533 -1.362 8.545 1.00 96.50 114 TYR A C 1
ATOM 926 O O . TYR A 1 114 ? -4.020 -0.261 8.302 1.00 96.50 114 TYR A O 1
ATOM 934 N N . THR A 1 115 ? -2.617 -1.513 9.502 1.00 94.25 115 THR A N 1
ATOM 935 C CA . THR A 1 115 ? -2.096 -0.399 10.307 1.00 94.25 115 THR A CA 1
ATOM 936 C C . THR A 1 115 ? -0.579 -0.435 10.337 1.00 94.25 115 THR A C 1
ATOM 938 O O . THR A 1 115 ? 0.017 -1.512 10.288 1.00 94.25 115 THR A O 1
ATOM 941 N N . GLU A 1 116 ? 0.052 0.732 10.484 1.00 93.50 116 GLU A N 1
ATOM 942 C CA . GLU A 1 116 ? 1.509 0.824 10.628 1.00 93.50 116 GLU A CA 1
ATOM 943 C C . GLU A 1 116 ? 2.019 -0.059 11.774 1.00 93.50 116 GLU A C 1
ATOM 945 O O . GLU A 1 116 ? 3.015 -0.763 11.622 1.00 93.50 116 GLU A O 1
ATOM 950 N N . LYS A 1 117 ? 1.286 -0.094 12.895 1.00 94.31 117 LYS A N 1
ATOM 951 C CA . LYS A 1 117 ? 1.607 -0.947 14.041 1.00 94.31 117 LYS A CA 1
ATOM 952 C C . LYS A 1 117 ? 1.631 -2.432 13.664 1.00 94.31 117 LYS A C 1
ATOM 954 O O . LYS A 1 117 ? 2.618 -3.099 13.954 1.00 94.31 117 LYS A O 1
ATOM 959 N N . ALA A 1 118 ? 0.589 -2.933 12.998 1.00 94.56 118 ALA A N 1
ATOM 960 C CA . ALA A 1 118 ? 0.525 -4.336 12.579 1.00 94.56 118 ALA A CA 1
ATOM 961 C C . ALA A 1 118 ? 1.665 -4.689 11.605 1.00 94.56 118 ALA A C 1
ATOM 963 O O . ALA A 1 118 ? 2.311 -5.724 11.745 1.00 94.56 118 ALA A O 1
ATOM 964 N N . ILE A 1 119 ? 1.970 -3.790 10.663 1.00 95.31 119 ILE A N 1
ATOM 965 C CA . ILE A 1 119 ? 3.081 -3.950 9.712 1.00 95.31 119 ILE A CA 1
ATOM 966 C C . ILE A 1 119 ? 4.436 -3.982 10.440 1.00 95.31 119 ILE A C 1
ATOM 968 O O . ILE A 1 119 ? 5.314 -4.775 10.096 1.00 95.31 119 ILE A O 1
ATOM 972 N N . ALA A 1 120 ? 4.637 -3.116 11.436 1.00 93.38 120 ALA A N 1
ATOM 973 C CA . ALA A 1 120 ? 5.870 -3.067 12.217 1.00 93.38 120 ALA A CA 1
ATOM 974 C C . ALA A 1 120 ? 6.055 -4.325 13.082 1.00 93.38 120 ALA A C 1
ATOM 976 O O . ALA A 1 120 ? 7.160 -4.869 13.154 1.00 93.38 120 ALA A O 1
ATOM 977 N N . GLU A 1 121 ? 4.976 -4.808 13.701 1.00 92.38 121 GLU A N 1
ATOM 978 C CA . GLU A 1 121 ? 4.973 -6.051 14.472 1.00 92.38 121 GLU A CA 1
ATOM 979 C C . GLU A 1 121 ? 5.359 -7.243 13.585 1.00 92.38 121 GLU A C 1
ATOM 981 O O . GLU A 1 121 ? 6.298 -7.962 13.933 1.00 92.38 121 GLU A O 1
ATOM 986 N N . ASP A 1 122 ? 4.749 -7.387 12.405 1.00 91.81 122 ASP A N 1
ATOM 987 C CA . ASP A 1 122 ? 5.075 -8.442 11.433 1.00 91.81 122 ASP A CA 1
ATOM 988 C C . ASP A 1 122 ? 6.558 -8.428 11.017 1.00 91.81 122 ASP A C 1
ATOM 990 O O . ASP A 1 122 ? 7.251 -9.448 11.082 1.00 91.81 122 ASP A O 1
ATOM 994 N N . ARG A 1 123 ? 7.110 -7.249 10.696 1.00 87.25 123 ARG A N 1
ATOM 995 C CA . ARG A 1 123 ? 8.544 -7.110 10.370 1.00 87.25 123 ARG A CA 1
ATOM 996 C C . ARG A 1 123 ? 9.453 -7.568 11.503 1.00 87.25 123 ARG A C 1
ATOM 998 O O . ARG A 1 123 ? 10.478 -8.207 11.254 1.00 87.25 123 ARG A O 1
ATOM 1005 N N . SER A 1 124 ? 9.098 -7.232 12.742 1.00 82.75 124 SER A N 1
ATOM 1006 C CA . SER A 1 124 ? 9.895 -7.602 13.913 1.00 82.75 124 SER A CA 1
ATOM 1007 C C . SER A 1 124 ? 9.918 -9.118 14.127 1.00 82.75 124 SER A C 1
ATOM 1009 O O . SER A 1 124 ? 10.975 -9.672 14.430 1.00 82.75 124 SER A O 1
ATOM 1011 N N . 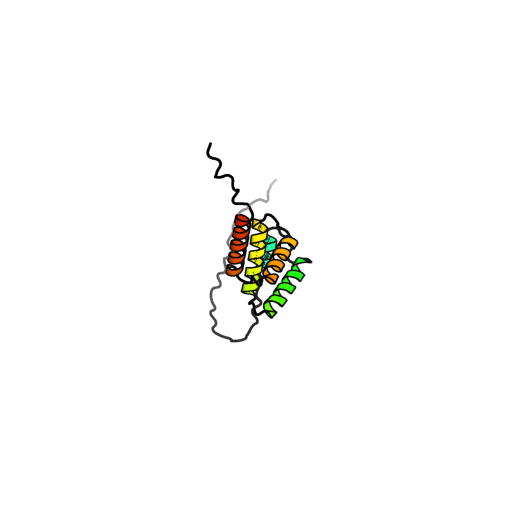GLN A 1 125 ? 8.794 -9.803 13.891 1.00 78.81 125 GLN A N 1
ATOM 1012 C CA . GLN A 1 125 ? 8.716 -11.260 13.999 1.00 78.81 125 GLN A CA 1
ATOM 1013 C C . GLN A 1 125 ? 9.497 -11.947 12.880 1.00 78.81 125 GLN A C 1
ATOM 1015 O O . GLN A 1 125 ? 10.275 -12.859 13.153 1.00 78.81 125 GLN A O 1
ATOM 1020 N N . ASN A 1 126 ? 9.387 -11.450 11.647 1.00 75.44 126 ASN A N 1
ATOM 1021 C CA . ASN A 1 126 ? 10.164 -11.965 10.520 1.00 75.44 126 ASN A CA 1
ATOM 1022 C C . ASN A 1 126 ? 11.678 -11.784 10.713 1.00 75.44 126 ASN A C 1
ATOM 1024 O O . ASN A 1 126 ? 12.463 -12.624 10.280 1.00 75.44 126 ASN A O 1
ATOM 1028 N N . THR A 1 127 ? 12.105 -10.716 11.392 1.00 74.06 127 THR A N 1
ATOM 1029 C CA . THR A 1 127 ? 13.523 -10.506 11.732 1.00 74.06 127 THR A CA 1
ATOM 1030 C C . THR A 1 127 ? 13.993 -11.476 12.820 1.00 74.06 127 THR A C 1
ATOM 1032 O O . THR A 1 127 ? 15.079 -12.040 12.714 1.00 74.06 127 THR A O 1
ATOM 1035 N N . ARG A 1 128 ? 13.171 -11.714 13.853 1.00 67.94 128 ARG A N 1
ATOM 1036 C CA . ARG A 1 128 ? 13.484 -12.666 14.935 1.00 67.94 128 ARG A CA 1
ATOM 1037 C C . ARG A 1 128 ? 13.603 -14.100 14.427 1.00 67.94 128 ARG A C 1
ATOM 1039 O O . ARG A 1 128 ? 14.581 -14.766 14.740 1.00 67.94 128 ARG A O 1
ATOM 1046 N N . GLN A 1 129 ? 12.669 -14.535 13.584 1.00 63.78 129 GLN A N 1
ATOM 1047 C CA . GLN A 1 129 ? 12.707 -15.877 12.997 1.00 63.78 129 GLN A CA 1
ATOM 1048 C C . GLN A 1 129 ? 13.942 -16.086 12.108 1.00 63.78 129 GLN A C 1
ATOM 1050 O O . GLN A 1 129 ? 14.508 -17.175 12.097 1.00 63.78 129 GLN A O 1
ATOM 1055 N N . GLN A 1 130 ? 14.404 -15.050 11.396 1.00 60.97 130 GLN A N 1
ATOM 1056 C CA . GLN A 1 130 ? 15.650 -15.125 10.623 1.00 60.97 130 GLN A CA 1
ATOM 1057 C C . GLN A 1 130 ? 16.882 -15.299 11.521 1.00 60.97 130 GLN A C 1
ATOM 1059 O O . GLN A 1 130 ? 17.733 -16.118 11.198 1.00 60.97 130 GLN A O 1
ATOM 1064 N N . LEU A 1 131 ? 16.954 -14.597 12.659 1.00 61.50 131 LEU A N 1
ATOM 1065 C CA . LEU A 1 131 ? 18.055 -14.743 13.624 1.00 61.50 131 LEU A CA 1
ATOM 1066 C C . LEU A 1 131 ? 18.104 -16.145 14.250 1.00 61.50 131 LEU A C 1
ATOM 1068 O O . LEU A 1 131 ? 19.186 -16.703 14.416 1.00 61.50 131 LEU A O 1
ATOM 1072 N N . GLU A 1 132 ? 16.945 -16.728 14.563 1.00 59.91 132 GLU A N 1
ATOM 1073 C CA . GLU A 1 132 ? 16.850 -18.088 15.111 1.00 59.91 132 GLU A CA 1
ATOM 1074 C C . GLU A 1 132 ? 17.213 -19.166 14.072 1.00 59.91 132 GLU A C 1
ATOM 1076 O O . GLU A 1 132 ? 17.786 -20.195 14.425 1.00 59.91 132 GLU A O 1
ATOM 1081 N N . ASN A 1 133 ? 16.935 -18.926 12.784 1.00 57.94 133 ASN A N 1
ATOM 1082 C CA . ASN A 1 133 ? 17.207 -19.882 11.704 1.00 57.94 133 ASN 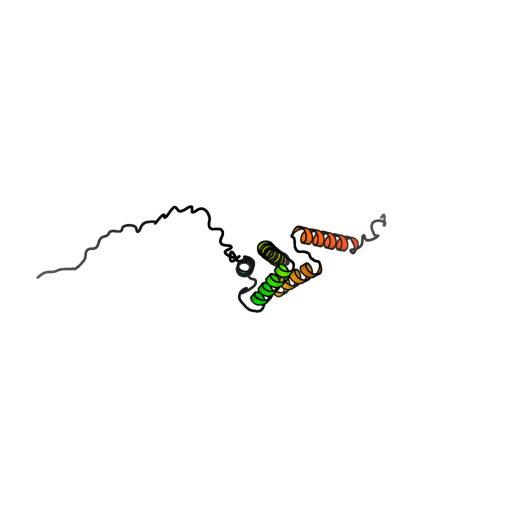A CA 1
ATOM 1083 C C . ASN A 1 133 ? 18.658 -19.813 11.179 1.00 57.94 133 ASN A C 1
ATOM 1085 O O . ASN A 1 133 ? 19.176 -20.801 10.670 1.00 57.94 133 ASN A O 1
ATOM 1089 N N . THR A 1 134 ? 19.371 -18.691 11.352 1.00 55.91 134 THR A N 1
ATOM 1090 C CA . THR A 1 134 ? 20.776 -18.542 10.905 1.00 55.91 134 THR A CA 1
ATOM 1091 C C . THR A 1 134 ? 21.822 -19.256 11.765 1.00 55.91 134 THR A C 1
ATOM 1093 O O . THR A 1 134 ? 23.009 -18.994 11.601 1.00 55.91 134 THR A O 1
ATOM 1096 N N . GLY A 1 135 ? 21.414 -20.176 12.642 1.00 51.84 135 GLY A N 1
ATOM 1097 C CA . GLY A 1 135 ? 22.323 -21.020 13.407 1.00 51.84 135 GLY A CA 1
ATOM 1098 C C . GLY A 1 135 ? 23.135 -20.221 14.423 1.00 51.84 135 GLY A C 1
ATOM 1099 O O . GLY A 1 135 ? 24.168 -19.635 14.106 1.00 51.84 135 GLY A O 1
ATOM 1100 N N . SER A 1 136 ? 22.728 -20.289 15.691 1.00 51.69 136 SER A N 1
ATOM 1101 C CA . SER A 1 136 ? 23.708 -20.272 16.776 1.00 51.69 136 SER A CA 1
ATOM 1102 C C . SER A 1 136 ? 24.655 -21.440 16.497 1.00 51.69 136 SER A C 1
ATOM 1104 O O . SER A 1 136 ? 24.335 -22.595 16.765 1.00 51.69 136 SER A O 1
ATOM 1106 N N . SER A 1 137 ? 25.739 -21.157 15.774 1.00 54.06 137 SER A N 1
ATOM 1107 C CA . SER A 1 137 ? 26.680 -22.177 15.352 1.00 54.06 137 SER A CA 1
ATOM 1108 C C . SER A 1 137 ? 27.369 -22.675 16.609 1.00 54.06 137 SER A C 1
ATOM 1110 O O . SER A 1 137 ? 27.945 -21.881 17.351 1.00 54.06 137 SER A O 1
ATOM 1112 N N . GLU A 1 138 ? 27.295 -23.978 16.833 1.00 51.88 138 GLU A N 1
ATOM 1113 C CA . GLU A 1 138 ? 27.840 -24.737 17.959 1.00 51.88 138 GLU A CA 1
ATOM 1114 C C . GLU A 1 138 ? 29.391 -24.718 18.021 1.00 51.88 138 GLU A C 1
ATOM 1116 O O . GLU A 1 138 ? 30.020 -25.684 18.444 1.00 51.88 138 GLU A O 1
ATOM 1121 N N . TYR A 1 139 ? 30.033 -23.622 17.602 1.00 55.44 139 TYR A N 1
ATOM 1122 C CA . TYR A 1 139 ? 31.486 -23.454 17.514 1.00 55.44 139 TYR A CA 1
ATOM 1123 C C . TYR A 1 139 ? 32.099 -22.574 18.613 1.00 55.44 139 TYR A C 1
ATOM 1125 O O . TYR A 1 139 ? 33.313 -22.397 18.619 1.00 55.44 139 TYR A O 1
ATOM 1133 N N . ASP A 1 140 ? 31.325 -22.110 19.597 1.00 56.44 140 ASP A N 1
ATOM 1134 C CA . ASP A 1 140 ? 31.873 -21.395 20.767 1.00 56.44 140 ASP A CA 1
ATOM 1135 C C . ASP A 1 140 ? 32.449 -22.337 21.849 1.00 56.44 140 ASP A C 1
ATOM 1137 O O . ASP A 1 140 ? 32.828 -21.892 22.931 1.00 56.44 140 ASP A O 1
ATOM 1141 N N . ASN A 1 141 ? 32.556 -23.647 21.576 1.00 58.34 141 ASN A N 1
ATOM 1142 C CA . ASN A 1 141 ? 33.129 -24.632 22.503 1.00 58.34 141 ASN A CA 1
ATOM 1143 C C . ASN A 1 141 ? 34.281 -25.452 21.898 1.00 58.34 141 ASN A C 1
ATOM 1145 O O . ASN A 1 141 ? 34.383 -26.661 22.101 1.00 58.34 141 ASN A O 1
ATOM 1149 N N . LEU A 1 142 ? 35.169 -24.796 21.154 1.00 58.22 142 LEU A N 1
ATOM 1150 C CA . LEU A 1 142 ? 36.515 -25.315 20.923 1.00 58.22 142 LEU A CA 1
ATOM 1151 C C . LEU A 1 142 ? 37.507 -24.357 21.568 1.00 58.22 142 LEU A C 1
ATOM 1153 O O . LEU A 1 142 ? 38.050 -23.468 20.922 1.00 58.22 142 LEU A O 1
ATOM 1157 N N . GLY A 1 143 ? 37.710 -24.557 22.871 1.00 59.00 143 GLY A N 1
ATOM 1158 C CA . GLY A 1 143 ? 38.848 -23.990 23.575 1.00 59.00 143 GLY A CA 1
ATOM 1159 C C . GLY A 1 143 ? 40.146 -24.433 22.903 1.00 59.00 143 GLY A C 1
ATOM 1160 O O . GLY A 1 143 ? 40.496 -25.612 22.953 1.00 59.00 143 GLY A O 1
ATOM 1161 N N . TRP A 1 144 ? 40.829 -23.470 22.293 1.00 53.31 144 TRP A N 1
ATOM 1162 C CA . TRP A 1 144 ? 42.247 -23.495 21.959 1.00 53.31 144 TRP A CA 1
ATOM 1163 C C . TRP A 1 144 ? 42.841 -22.141 22.330 1.00 53.31 144 TRP A C 1
ATOM 1165 O O . TRP A 1 144 ? 42.224 -21.114 21.967 1.00 53.31 144 TRP A O 1
#

Radius of gyration: 29.64 Å; chains: 1; bounding box: 68×98×70 Å

Secondary stru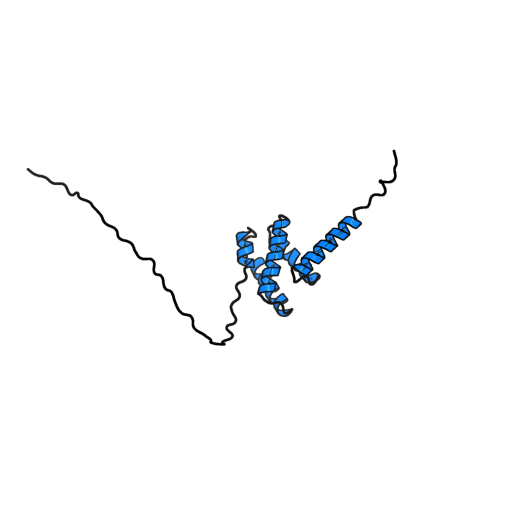cture (DSSP, 8-state):
------------------------------------PPPHHHHHHHHTTS--TTSTTHHHHHHHHHHHHHHTT--HHHHHHHHHHHHHHHHHTT--SHHHHHHHHHHHHHTT--SHHHHHHHHHHHHHHHHHHT---TTTT---